Protein AF-K1U694-F1 (afdb_monomer_lite)

Secondary structure (DSSP, 8-state):
-EEETTEEEEEEESSTTS--EEEEESTTSS---GGGT-GGG-THHHHTT--HHHHHHHHHHHHHHHHHHHHHHTHHHHTTT-TT-EE-PPPHHHHHTSPPTT-

Foldseek 3Di:
DKWAVPFDWDWDAPDPVRPDIWIFTPVCVPPPCCCVVCVVPPVPVVPVPDDPVVVVVVNRVVRRVSGVVVCVVCVCVQPVPDPRIHDDDDDPVVVVVDDDDPD

Sequence (103 aa):
MVRTPGHMFVGYYTDSSHKDMNFLETTMIGDVNLDDFFPDEQLDSTMVGKSQNQMSRITFDKSKEYANKKYTQNKEGIHSGKLNYMFLEISKEVRRRIQPIGK

Radius of gyration: 16.02 Å; chains: 1; bounding box: 38×33×38 Å

pLDDT: mean 78.22, std 13.34, range [47.28, 92.5]

Structure (mmCIF, N/CA/C/O backbone):
data_AF-K1U694-F1
#
_entry.id   AF-K1U694-F1
#
loop_
_atom_site.group_PDB
_atom_site.id
_atom_site.type_symbol
_atom_site.label_atom_id
_atom_site.label_alt_id
_atom_site.label_comp_id
_atom_site.label_asym_id
_atom_site.label_entity_id
_atom_site.label_seq_id
_atom_site.pdbx_PDB_ins_code
_atom_site.Cartn_x
_atom_site.Cartn_y
_atom_site.Cartn_z
_atom_site.occupancy
_atom_site.B_iso_or_equiv
_atom_site.auth_seq_id
_atom_site.auth_comp_id
_atom_site.auth_asym_id
_atom_site.auth_atom_id
_atom_site.pdbx_PDB_model_num
ATOM 1 N N . MET A 1 1 ? -8.716 -4.139 1.220 1.00 87.06 1 MET A N 1
ATOM 2 C CA . MET A 1 1 ? -8.897 -3.432 -0.066 1.00 87.06 1 MET A CA 1
ATOM 3 C C . MET A 1 1 ? -9.216 -1.979 0.221 1.00 87.06 1 MET A C 1
ATOM 5 O O . MET A 1 1 ? -10.015 -1.712 1.111 1.00 87.06 1 MET A O 1
ATOM 9 N N . VAL A 1 2 ? -8.591 -1.057 -0.499 1.00 88.25 2 VAL A N 1
ATOM 10 C CA . VAL A 1 2 ? -8.821 0.384 -0.375 1.00 88.25 2 VAL A CA 1
ATOM 11 C C . VAL A 1 2 ? -9.270 0.913 -1.728 1.00 88.25 2 VAL A C 1
ATOM 13 O O . VAL A 1 2 ? -8.655 0.599 -2.741 1.00 88.25 2 VAL A O 1
ATOM 16 N N . ARG A 1 3 ? -10.334 1.711 -1.750 1.00 87.75 3 ARG A N 1
ATOM 17 C CA . ARG A 1 3 ? -10.804 2.417 -2.942 1.00 87.75 3 ARG A CA 1
ATOM 18 C C . ARG A 1 3 ? -10.790 3.910 -2.665 1.00 87.75 3 ARG A C 1
ATOM 20 O O . ARG A 1 3 ? -11.353 4.363 -1.667 1.00 87.75 3 ARG A O 1
ATOM 27 N N . THR A 1 4 ? -10.193 4.653 -3.578 1.00 86.12 4 THR A N 1
ATOM 28 C CA . THR A 1 4 ? -10.303 6.110 -3.667 1.00 86.12 4 THR A CA 1
ATOM 29 C C . THR A 1 4 ? -10.858 6.458 -5.049 1.00 86.12 4 THR A C 1
ATOM 31 O O . THR A 1 4 ? -10.874 5.597 -5.935 1.00 86.12 4 THR A O 1
ATOM 34 N N . PRO A 1 5 ? -11.309 7.696 -5.294 1.00 83.94 5 PRO A N 1
ATOM 35 C CA . PRO A 1 5 ? -11.634 8.122 -6.651 1.00 83.94 5 PRO A CA 1
ATOM 36 C C . PRO A 1 5 ? -10.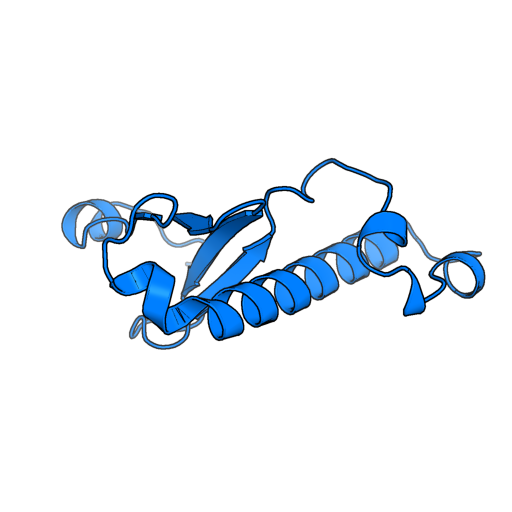470 7.820 -7.613 1.00 83.94 5 PRO A C 1
ATOM 38 O O . PRO A 1 5 ? -9.330 8.191 -7.337 1.00 83.94 5 PRO A O 1
ATOM 41 N N . GLY A 1 6 ? -10.753 7.089 -8.695 1.00 79.94 6 GLY A N 1
ATOM 42 C CA . GLY A 1 6 ? -9.782 6.745 -9.741 1.00 79.94 6 GLY A CA 1
ATOM 43 C C . GLY A 1 6 ? -8.767 5.636 -9.426 1.00 79.94 6 GLY A C 1
ATOM 44 O O . GLY A 1 6 ? -8.014 5.286 -10.326 1.00 79.94 6 GLY A O 1
ATOM 45 N N . HIS A 1 7 ? -8.733 5.067 -8.212 1.00 82.38 7 HIS A N 1
ATOM 46 C CA . HIS A 1 7 ? -7.718 4.066 -7.842 1.00 82.38 7 HIS A CA 1
ATOM 47 C C . HIS A 1 7 ? -8.243 2.968 -6.909 1.00 82.38 7 HIS A C 1
ATOM 49 O O . HIS A 1 7 ? -9.147 3.186 -6.089 1.00 82.38 7 HIS A O 1
ATOM 55 N N . MET A 1 8 ? -7.621 1.791 -6.994 1.00 87.62 8 MET A N 1
ATOM 56 C CA . MET A 1 8 ? -7.881 0.665 -6.104 1.00 87.62 8 MET A CA 1
ATOM 57 C C . MET A 1 8 ? -6.577 0.018 -5.645 1.00 87.62 8 MET A C 1
ATOM 59 O O . MET A 1 8 ? -5.733 -0.372 -6.447 1.00 87.62 8 MET A O 1
ATOM 63 N N . PHE A 1 9 ? -6.453 -0.185 -4.337 1.00 89.50 9 PHE A N 1
ATOM 64 C CA . PHE A 1 9 ? -5.251 -0.724 -3.717 1.00 89.50 9 PHE A CA 1
ATOM 65 C C . PHE A 1 9 ? -5.563 -1.972 -2.888 1.00 89.50 9 PHE A C 1
ATOM 67 O O . PHE A 1 9 ? -6.587 -2.061 -2.194 1.00 89.50 9 PHE A O 1
ATOM 74 N N . VAL A 1 10 ? -4.628 -2.915 -2.868 1.00 90.94 10 VAL A N 1
ATOM 75 C CA . VAL A 1 10 ? -4.617 -4.024 -1.911 1.00 90.94 10 VAL A CA 1
ATOM 76 C C . VAL A 1 10 ? -3.573 -3.728 -0.846 1.00 90.94 10 VAL A C 1
ATOM 78 O O . VAL A 1 10 ? -2.391 -3.598 -1.138 1.00 90.94 10 VAL A O 1
ATOM 81 N N . GLY A 1 11 ? -4.034 -3.593 0.396 1.00 91.19 11 GLY A N 1
ATOM 82 C CA . GLY A 1 11 ? -3.173 -3.411 1.559 1.00 91.19 11 GLY A CA 1
ATOM 83 C C . GLY A 1 11 ? -2.794 -4.747 2.186 1.00 91.19 11 GLY A C 1
ATOM 84 O O . GLY A 1 11 ? -3.632 -5.648 2.266 1.00 91.19 11 GLY A O 1
ATOM 85 N N . TYR A 1 12 ? -1.560 -4.853 2.660 1.00 89.62 12 TYR A N 1
ATOM 86 C CA . TYR A 1 12 ? -1.060 -5.980 3.438 1.00 89.62 12 TYR A CA 1
ATOM 87 C C . TYR A 1 12 ? -0.192 -5.478 4.593 1.00 89.62 12 TYR A C 1
ATOM 89 O O . TYR A 1 12 ? 0.429 -4.418 4.510 1.00 89.62 12 TYR A O 1
ATOM 97 N N . TYR A 1 13 ? -0.164 -6.240 5.683 1.00 88.81 13 TYR A N 1
ATOM 98 C CA . TYR A 1 13 ? 0.659 -5.915 6.843 1.00 88.81 13 TYR A CA 1
ATOM 99 C C . TYR A 1 13 ? 2.071 -6.460 6.655 1.00 88.81 13 TYR A C 1
ATOM 101 O O . TYR A 1 13 ? 2.243 -7.590 6.194 1.00 88.81 13 TYR A O 1
ATOM 109 N N . THR A 1 14 ? 3.077 -5.665 7.006 1.00 88.56 14 THR A N 1
ATOM 110 C CA . THR A 1 14 ? 4.491 -6.072 6.941 1.00 88.56 14 THR A CA 1
ATOM 111 C C . THR A 1 14 ? 5.009 -6.628 8.260 1.00 88.56 14 THR A C 1
ATOM 113 O O . THR A 1 14 ? 6.112 -7.164 8.308 1.00 88.56 14 THR A O 1
ATOM 116 N N . ASP A 1 15 ? 4.213 -6.524 9.321 1.00 85.31 15 ASP A N 1
ATOM 117 C CA . ASP A 1 15 ? 4.549 -6.984 10.658 1.00 85.31 15 ASP A CA 1
ATOM 118 C C . ASP A 1 15 ? 3.402 -7.797 11.285 1.00 85.31 15 ASP A C 1
ATOM 120 O O . ASP A 1 15 ? 2.231 -7.677 10.917 1.00 85.31 15 ASP A O 1
ATOM 124 N N . SER A 1 16 ? 3.736 -8.633 12.270 1.00 81.50 16 SER A N 1
ATOM 125 C CA . SER A 1 16 ? 2.767 -9.488 12.969 1.00 81.50 16 SER A CA 1
ATOM 126 C C . SER A 1 16 ? 1.851 -8.728 13.937 1.00 81.50 16 SER A C 1
ATOM 128 O O . SER A 1 16 ? 0.803 -9.245 14.332 1.00 81.50 16 SER A O 1
ATOM 130 N N . SER A 1 17 ? 2.212 -7.501 14.320 1.00 85.25 17 SER A N 1
ATOM 131 C CA . SER A 1 17 ? 1.398 -6.609 15.152 1.00 85.25 17 SER A CA 1
ATOM 132 C C . SER A 1 17 ? 0.373 -5.797 14.350 1.00 85.25 17 SER A C 1
ATOM 134 O O . SER A 1 17 ? -0.479 -5.152 14.959 1.00 85.25 17 SER A O 1
ATOM 136 N N . HIS A 1 18 ? 0.376 -5.921 13.016 1.00 83.69 18 HIS A N 1
ATOM 137 C CA . HIS A 1 18 ? -0.569 -5.294 12.090 1.00 83.69 18 HIS A CA 1
ATOM 138 C C . HIS A 1 18 ? -0.578 -3.759 12.186 1.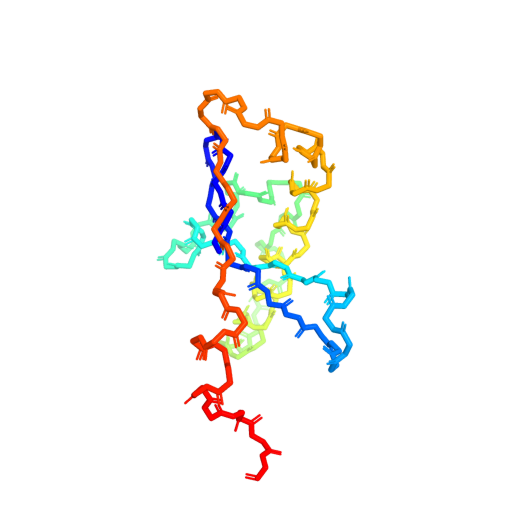00 83.69 18 HIS A C 1
ATOM 140 O O . HIS A 1 18 ? -1.640 -3.134 12.128 1.00 83.69 18 HIS A O 1
ATOM 146 N N . LYS A 1 19 ? 0.594 -3.147 12.376 1.00 85.25 19 LYS A N 1
ATOM 147 C CA . LYS A 1 19 ? 0.733 -1.688 12.510 1.00 85.25 19 LYS A CA 1
ATOM 148 C C . LYS A 1 19 ? 1.221 -1.050 11.221 1.00 85.25 19 LYS A C 1
ATOM 150 O O . LYS A 1 19 ? 0.688 -0.025 10.798 1.00 85.25 19 LYS A O 1
ATOM 155 N N . ASP A 1 20 ? 2.182 -1.697 10.587 1.00 88.75 20 ASP A N 1
ATOM 156 C CA . ASP A 1 20 ? 2.808 -1.260 9.362 1.00 88.75 20 ASP A CA 1
ATOM 157 C C . ASP A 1 20 ? 2.059 -1.882 8.187 1.00 88.75 20 ASP A C 1
ATOM 159 O O . ASP A 1 20 ? 2.023 -3.100 7.983 1.00 88.75 20 ASP A O 1
ATOM 163 N N . MET A 1 21 ? 1.396 -1.011 7.433 1.00 90.50 21 MET A N 1
ATOM 164 C CA . MET A 1 21 ? 0.677 -1.368 6.220 1.00 90.50 21 MET A CA 1
ATOM 165 C C . MET A 1 21 ? 1.484 -0.933 5.010 1.00 90.50 21 MET A C 1
ATOM 167 O O . MET A 1 21 ? 2.043 0.161 4.977 1.00 90.50 21 MET A O 1
ATOM 171 N N . ASN A 1 22 ? 1.478 -1.777 3.992 1.00 92.50 22 ASN A N 1
ATOM 172 C CA . ASN A 1 22 ? 1.970 -1.453 2.670 1.00 92.50 22 ASN A CA 1
ATOM 173 C C . ASN A 1 22 ? 0.855 -1.740 1.663 1.00 92.50 22 ASN A C 1
ATOM 175 O O . ASN A 1 22 ? -0.032 -2.555 1.923 1.00 92.50 22 ASN A O 1
ATOM 179 N N . PHE A 1 23 ? 0.874 -1.056 0.529 1.00 92.00 23 PHE A N 1
ATOM 180 C CA . PHE A 1 23 ? -0.179 -1.140 -0.470 1.00 92.00 23 PHE A CA 1
ATOM 181 C C . PHE A 1 23 ? 0.414 -1.509 -1.822 1.00 92.00 23 PHE A C 1
ATOM 183 O O . PHE A 1 23 ? 1.509 -1.076 -2.160 1.00 92.00 23 PHE A O 1
ATOM 190 N N . LEU A 1 24 ? -0.324 -2.305 -2.586 1.00 89.94 24 LEU A N 1
ATOM 191 C CA . LEU A 1 24 ? -0.074 -2.583 -3.993 1.00 89.94 24 LEU A CA 1
ATOM 192 C C . LEU A 1 24 ? -1.197 -1.953 -4.804 1.00 89.94 24 LEU A C 1
ATOM 194 O O . LEU A 1 24 ? -2.375 -2.187 -4.517 1.00 89.94 24 LEU A O 1
ATOM 198 N N . GLU A 1 25 ? -0.833 -1.146 -5.795 1.00 84.69 25 GLU A N 1
ATOM 199 C CA . GLU A 1 25 ? -1.793 -0.612 -6.755 1.00 84.69 25 GLU A CA 1
ATOM 200 C C . GLU A 1 25 ? -2.329 -1.766 -7.594 1.00 84.69 25 GLU A C 1
ATOM 202 O O . GLU A 1 25 ? -1.549 -2.497 -8.192 1.00 84.69 25 GLU A O 1
ATOM 207 N N . THR A 1 26 ? -3.650 -1.932 -7.641 1.00 75.94 26 THR A N 1
ATOM 208 C CA . THR A 1 26 ? -4.285 -3.016 -8.407 1.00 75.94 26 THR A CA 1
ATOM 209 C C . THR A 1 26 ? -4.799 -2.571 -9.762 1.00 75.94 26 THR A C 1
ATOM 211 O O . THR A 1 26 ? -4.927 -3.411 -10.645 1.00 75.94 26 THR A O 1
ATOM 214 N N . THR A 1 27 ? -5.006 -1.267 -9.968 1.00 65.81 27 THR A N 1
ATOM 215 C CA . THR A 1 27 ? -5.369 -0.718 -11.286 1.00 65.81 27 THR A CA 1
ATOM 216 C C . THR A 1 27 ? -4.230 -0.899 -12.297 1.00 65.81 27 THR A C 1
ATOM 218 O O . THR A 1 27 ? -4.481 -0.979 -13.489 1.00 65.81 27 THR A O 1
ATOM 221 N N . MET A 1 28 ? -2.987 -1.023 -11.817 1.00 60.94 28 MET A N 1
ATOM 222 C CA . MET A 1 28 ? -1.790 -1.227 -12.644 1.00 60.94 28 MET A CA 1
ATOM 223 C C . MET A 1 28 ? -1.392 -2.705 -12.809 1.00 60.94 28 MET A C 1
ATOM 225 O O . MET A 1 28 ? -0.455 -3.010 -13.542 1.00 60.94 28 MET A O 1
ATOM 229 N N . ILE A 1 29 ? -2.054 -3.652 -12.127 1.00 54.19 29 ILE A N 1
ATOM 230 C CA . ILE A 1 29 ? -1.713 -5.078 -12.253 1.00 54.19 29 ILE A CA 1
ATOM 231 C C . ILE A 1 29 ? -2.360 -5.613 -13.531 1.00 54.19 29 ILE A C 1
ATOM 233 O O . ILE A 1 29 ? -3.518 -6.019 -13.529 1.00 54.19 29 ILE A O 1
ATOM 237 N N . GLY A 1 30 ? -1.590 -5.609 -14.620 1.00 50.41 30 GLY A N 1
ATOM 238 C CA . GLY A 1 30 ? -1.994 -6.140 -15.925 1.00 50.41 30 GLY A CA 1
ATOM 239 C C . GLY A 1 30 ? -1.986 -5.114 -17.058 1.00 50.41 30 GLY A C 1
ATOM 240 O O . GLY A 1 30 ? -2.044 -5.530 -18.212 1.00 50.41 30 GLY A O 1
ATOM 241 N N . ASP A 1 31 ? -1.862 -3.819 -16.748 1.00 53.31 31 ASP A N 1
ATOM 242 C CA . ASP A 1 31 ? -1.646 -2.775 -17.751 1.00 53.31 31 ASP A CA 1
ATOM 243 C C . ASP A 1 31 ? -0.144 -2.496 -17.894 1.00 53.31 31 ASP A C 1
ATOM 245 O O . ASP A 1 31 ? 0.567 -2.280 -16.910 1.00 53.31 31 ASP A O 1
ATOM 249 N N . VAL A 1 32 ? 0.357 -2.611 -19.121 1.00 51.16 32 VAL A N 1
ATOM 250 C CA . VAL A 1 32 ? 1.796 -2.655 -19.433 1.00 51.16 32 VAL A CA 1
ATOM 251 C C . VAL A 1 32 ? 2.363 -1.260 -19.700 1.00 51.16 32 VAL A C 1
ATOM 253 O O . VAL A 1 32 ? 3.580 -1.106 -19.792 1.00 51.16 32 VAL A O 1
ATOM 256 N N . ASN A 1 33 ? 1.496 -0.247 -19.807 1.00 60.44 33 ASN A N 1
ATOM 257 C CA . ASN A 1 33 ? 1.886 1.120 -20.129 1.00 60.44 33 ASN A CA 1
ATOM 258 C C . ASN A 1 33 ? 2.216 1.908 -18.855 1.00 60.44 33 ASN A C 1
ATOM 260 O O . ASN A 1 33 ? 1.427 2.686 -18.325 1.00 60.44 33 ASN A O 1
ATOM 264 N N . LEU A 1 34 ? 3.412 1.658 -18.326 1.00 59.62 34 LEU A N 1
ATOM 265 C CA . LEU A 1 34 ? 3.926 2.315 -17.122 1.00 59.62 34 LEU A CA 1
ATOM 266 C C . LEU A 1 34 ? 4.193 3.815 -17.338 1.00 59.62 34 LEU A C 1
ATOM 268 O O . LEU A 1 34 ? 4.209 4.571 -16.368 1.00 59.62 34 LEU A O 1
ATOM 272 N N . ASP A 1 35 ? 4.336 4.252 -18.589 1.00 59.78 35 ASP A N 1
ATOM 273 C CA . ASP A 1 35 ? 4.613 5.646 -18.952 1.00 59.78 35 ASP A CA 1
ATOM 274 C C . ASP A 1 35 ? 3.444 6.590 -18.634 1.00 59.78 35 ASP A C 1
ATOM 276 O O . ASP A 1 35 ? 3.667 7.742 -18.270 1.00 59.78 35 ASP A O 1
ATOM 280 N N . ASP A 1 36 ? 2.203 6.091 -18.657 1.00 62.53 36 ASP A N 1
ATOM 281 C CA . ASP A 1 36 ? 1.015 6.873 -18.282 1.00 62.53 36 ASP A CA 1
ATOM 282 C C . ASP A 1 36 ? 0.981 7.191 -16.773 1.00 62.53 36 ASP A C 1
ATOM 284 O O . ASP A 1 36 ? 0.323 8.137 -16.328 1.00 62.53 36 ASP A O 1
ATOM 288 N N . PHE A 1 37 ? 1.710 6.414 -15.965 1.00 60.03 37 PHE A N 1
ATOM 289 C CA . PHE A 1 37 ? 1.737 6.527 -14.505 1.00 60.03 37 PHE A CA 1
ATOM 290 C C . PHE A 1 37 ? 3.043 7.123 -13.969 1.00 60.03 37 PHE A C 1
ATOM 292 O O . PHE A 1 37 ? 3.031 7.743 -12.899 1.00 60.03 37 PHE A O 1
ATOM 299 N N . PHE A 1 38 ? 4.142 6.973 -14.713 1.00 63.84 38 PHE A N 1
ATOM 300 C CA . PHE A 1 38 ? 5.473 7.496 -14.392 1.00 63.84 38 PHE A CA 1
ATOM 301 C C . PHE A 1 38 ? 6.068 8.317 -15.558 1.00 63.84 38 PHE A C 1
ATOM 303 O O . PHE A 1 38 ? 7.200 8.057 -15.969 1.00 63.84 38 PHE A O 1
ATOM 310 N N . PRO A 1 39 ? 5.351 9.329 -16.089 1.00 61.06 39 PRO A N 1
ATOM 311 C CA . PRO A 1 39 ? 5.771 10.062 -17.292 1.00 61.06 39 PRO A CA 1
ATOM 312 C C . PRO A 1 39 ? 7.096 10.816 -17.105 1.00 61.06 39 PRO A C 1
ATOM 314 O O . PRO A 1 39 ? 7.860 10.997 -18.052 1.00 61.06 39 PRO A O 1
ATOM 317 N N . ASP A 1 40 ? 7.394 11.216 -15.868 1.00 57.56 40 ASP A N 1
ATOM 318 C CA . ASP A 1 40 ? 8.618 11.936 -15.514 1.00 57.56 40 ASP A CA 1
ATOM 319 C C . ASP A 1 40 ? 9.857 11.023 -15.445 1.00 57.56 40 ASP A C 1
ATOM 321 O O . ASP A 1 40 ? 10.983 11.517 -15.410 1.00 57.56 40 ASP A O 1
ATOM 325 N N . GLU A 1 41 ? 9.681 9.696 -15.404 1.00 54.91 41 GLU A N 1
ATOM 326 C CA . GLU A 1 41 ? 10.775 8.748 -15.152 1.00 54.91 41 GLU A CA 1
ATOM 327 C C . GLU A 1 41 ? 11.367 8.114 -16.419 1.00 54.91 41 GLU A C 1
ATOM 329 O O . GLU A 1 41 ? 12.284 7.309 -16.272 1.00 54.91 41 GLU A O 1
ATOM 334 N N . GLN A 1 42 ? 10.893 8.488 -17.626 1.00 54.34 42 GLN A N 1
ATOM 335 C CA . GLN A 1 42 ? 11.338 7.982 -18.944 1.00 54.34 42 GLN A CA 1
ATOM 336 C C . GLN A 1 42 ? 11.970 6.585 -18.851 1.00 54.34 42 GLN A C 1
ATOM 338 O O . GLN A 1 42 ? 13.184 6.399 -19.012 1.00 54.34 42 GLN A O 1
ATOM 343 N N . LEU A 1 43 ? 11.135 5.594 -18.531 1.00 53.97 43 LEU A N 1
ATOM 344 C CA . LEU A 1 43 ? 11.564 4.208 -18.357 1.00 53.97 43 LEU A CA 1
ATOM 345 C C . LEU A 1 43 ? 12.296 3.684 -19.615 1.00 53.97 43 LEU A C 1
ATOM 347 O O . LEU A 1 43 ? 13.231 2.887 -19.498 1.00 53.97 43 LEU A O 1
ATOM 351 N N . ASP A 1 44 ? 11.987 4.238 -20.788 1.00 50.28 44 ASP A N 1
ATOM 352 C CA . ASP A 1 44 ? 12.561 3.911 -22.098 1.00 50.28 44 ASP A CA 1
ATOM 353 C C . ASP A 1 44 ? 14.095 3.854 -22.166 1.00 50.28 44 ASP A C 1
ATOM 355 O O . ASP A 1 44 ? 14.655 2.950 -22.789 1.00 50.28 44 ASP A O 1
ATOM 359 N N . SER A 1 45 ? 14.820 4.756 -21.499 1.00 47.28 45 SER A N 1
ATOM 360 C CA . SER A 1 45 ? 16.286 4.808 -21.660 1.00 47.28 45 SER A CA 1
ATOM 361 C C . SER A 1 45 ? 17.040 3.770 -20.815 1.00 47.28 45 SER A C 1
ATOM 363 O O . SER A 1 45 ? 18.207 3.486 -21.078 1.00 47.28 45 SER A O 1
ATOM 365 N N . THR A 1 46 ? 16.394 3.174 -19.803 1.00 51.28 46 THR A N 1
ATOM 366 C CA . THR A 1 46 ? 17.015 2.184 -18.893 1.00 51.28 46 THR A CA 1
ATOM 367 C C . THR A 1 46 ? 16.436 0.773 -19.018 1.00 51.28 46 THR A C 1
ATOM 369 O O . THR A 1 46 ? 16.889 -0.143 -18.322 1.00 51.28 46 THR A O 1
ATOM 372 N N . MET A 1 47 ? 15.445 0.582 -19.893 1.00 54.44 47 MET A N 1
ATOM 373 C CA . MET A 1 47 ? 14.787 -0.702 -20.153 1.00 54.44 47 MET A CA 1
ATOM 374 C C . MET A 1 47 ? 15.486 -1.545 -21.224 1.00 54.44 47 MET A C 1
ATOM 376 O O . MET A 1 47 ? 15.343 -2.770 -21.233 1.00 54.44 47 MET A O 1
ATOM 380 N N . VAL A 1 48 ? 16.293 -0.921 -22.085 1.00 53.03 48 VAL A N 1
ATOM 381 C CA . VAL A 1 48 ? 17.081 -1.617 -23.107 1.00 53.03 48 VAL A CA 1
ATOM 382 C C . VAL A 1 48 ? 18.162 -2.465 -22.423 1.00 53.03 48 VAL A C 1
ATOM 384 O O . VAL A 1 48 ? 19.157 -1.951 -21.921 1.00 53.03 48 VAL A O 1
ATOM 387 N N . GLY A 1 49 ? 17.949 -3.784 -22.375 1.00 59.97 49 GLY A N 1
ATOM 388 C CA . GLY A 1 49 ? 18.906 -4.759 -21.835 1.00 59.97 49 GLY A CA 1
ATOM 389 C C . GLY A 1 49 ? 18.586 -5.326 -20.446 1.00 59.97 49 GLY A C 1
ATOM 390 O O . GLY A 1 49 ? 19.373 -6.126 -19.937 1.00 59.97 49 GLY A O 1
ATOM 391 N N . LYS A 1 50 ? 17.449 -4.976 -19.825 1.00 66.69 50 LYS A N 1
ATOM 392 C CA . LYS A 1 50 ? 17.003 -5.618 -18.573 1.00 66.69 50 LYS A CA 1
ATOM 393 C C . LYS A 1 50 ? 16.241 -6.911 -18.848 1.00 66.69 50 LYS A C 1
ATOM 395 O O . LYS A 1 50 ? 15.405 -6.988 -19.742 1.00 66.69 50 LYS A O 1
ATOM 400 N N . SER A 1 51 ? 16.505 -7.933 -18.038 1.00 72.62 51 SER A N 1
ATOM 401 C CA . SER A 1 51 ? 15.726 -9.175 -18.064 1.00 72.62 51 SER A CA 1
ATOM 402 C C . SER A 1 51 ? 14.278 -8.932 -17.626 1.00 72.62 51 SER A C 1
ATOM 404 O O . SER A 1 51 ? 13.998 -8.038 -16.823 1.00 72.62 51 SER A O 1
ATOM 406 N N . GLN A 1 52 ? 13.360 -9.786 -18.082 1.00 72.06 52 GLN A N 1
ATOM 407 C CA . GLN A 1 52 ? 11.948 -9.734 -17.690 1.00 72.06 52 GLN A CA 1
ATOM 408 C C . GLN A 1 52 ? 11.765 -9.705 -16.162 1.00 72.06 52 GLN A C 1
ATOM 410 O O . GLN A 1 52 ? 10.976 -8.916 -15.657 1.00 72.06 52 GLN A O 1
ATOM 415 N N . ASN A 1 53 ? 12.554 -10.481 -15.413 1.00 76.06 53 ASN A N 1
ATOM 416 C CA . ASN A 1 53 ? 12.494 -10.512 -13.948 1.00 76.06 53 ASN A CA 1
ATOM 417 C C . ASN A 1 53 ? 12.861 -9.167 -13.304 1.00 76.06 53 ASN A C 1
ATOM 419 O O . ASN A 1 53 ? 12.244 -8.759 -12.319 1.00 76.06 53 ASN A O 1
ATOM 423 N N . GLN A 1 54 ? 13.862 -8.471 -13.849 1.00 75.00 54 GLN A N 1
ATOM 424 C CA . GLN A 1 54 ? 14.248 -7.142 -13.370 1.00 75.00 54 GLN A CA 1
ATOM 425 C C . GLN A 1 54 ? 13.146 -6.126 -13.659 1.00 75.00 54 GLN A C 1
ATOM 427 O O . GLN A 1 54 ? 12.839 -5.310 -12.793 1.00 75.00 54 GLN A O 1
ATOM 432 N N . MET A 1 55 ? 12.511 -6.222 -14.827 1.00 74.44 55 MET A N 1
ATOM 433 C CA . MET A 1 55 ? 11.356 -5.392 -15.161 1.00 74.44 55 MET A CA 1
ATOM 434 C C . MET A 1 55 ? 10.182 -5.650 -14.223 1.00 74.44 55 MET A C 1
ATOM 436 O O . MET A 1 55 ? 9.686 -4.711 -13.608 1.00 74.44 55 MET A O 1
ATOM 440 N N . SER A 1 56 ? 9.807 -6.914 -14.010 1.00 75.31 56 SER A N 1
ATOM 441 C CA . SER A 1 56 ? 8.737 -7.275 -13.075 1.00 75.31 56 SER A CA 1
ATOM 442 C C . SER A 1 56 ? 9.008 -6.763 -11.662 1.00 75.31 56 SER A C 1
ATOM 444 O O . SER A 1 56 ? 8.085 -6.315 -10.983 1.00 75.31 56 SER A O 1
ATOM 446 N N . ARG A 1 57 ? 10.271 -6.781 -11.216 1.00 82.31 57 ARG A N 1
ATOM 447 C CA . ARG A 1 57 ? 10.639 -6.248 -9.903 1.00 82.31 57 ARG A CA 1
ATOM 448 C C . ARG A 1 57 ? 10.505 -4.729 -9.828 1.00 82.31 57 ARG A C 1
ATOM 450 O O . ARG A 1 57 ? 9.949 -4.235 -8.852 1.00 82.31 57 ARG A O 1
ATOM 457 N N . ILE A 1 58 ? 10.974 -4.007 -10.844 1.00 79.62 58 ILE A N 1
ATOM 458 C CA . ILE A 1 58 ? 10.853 -2.543 -10.913 1.00 79.62 58 ILE A CA 1
ATOM 459 C C . ILE A 1 58 ? 9.379 -2.138 -10.887 1.00 79.62 58 ILE A C 1
ATOM 461 O O . ILE A 1 58 ? 8.989 -1.314 -10.063 1.00 79.62 58 ILE A O 1
ATOM 465 N N . THR A 1 59 ? 8.546 -2.770 -11.717 1.00 76.75 59 THR A N 1
ATOM 466 C CA . THR A 1 59 ? 7.098 -2.526 -11.744 1.00 76.75 59 THR A CA 1
ATOM 467 C C . THR A 1 59 ? 6.457 -2.802 -10.389 1.00 76.75 59 THR A C 1
ATOM 469 O O . THR A 1 59 ? 5.660 -2.001 -9.907 1.00 76.75 59 THR A O 1
ATOM 472 N N . PHE A 1 60 ? 6.833 -3.904 -9.735 1.00 82.69 60 PHE A N 1
ATOM 473 C CA . PHE A 1 60 ? 6.338 -4.228 -8.402 1.00 82.69 60 PHE A CA 1
ATOM 474 C C . PHE A 1 60 ? 6.700 -3.144 -7.378 1.00 82.69 60 PHE A C 1
ATOM 476 O O . PHE A 1 60 ? 5.817 -2.636 -6.687 1.00 82.69 60 PHE A O 1
ATOM 483 N N . ASP A 1 61 ? 7.967 -2.739 -7.301 1.00 85.06 61 ASP A N 1
ATOM 484 C CA . ASP A 1 61 ? 8.418 -1.736 -6.333 1.00 85.06 61 ASP A CA 1
ATOM 485 C C . ASP A 1 61 ? 7.772 -0.360 -6.599 1.00 85.06 61 ASP A C 1
ATOM 487 O O . ASP A 1 61 ? 7.312 0.299 -5.661 1.00 85.06 61 ASP A O 1
ATOM 491 N N . LYS A 1 62 ? 7.606 0.022 -7.870 1.00 80.75 62 LYS A N 1
ATOM 492 C CA . LYS A 1 62 ? 6.902 1.247 -8.277 1.00 80.75 62 LYS A CA 1
ATOM 493 C C . LYS A 1 62 ? 5.410 1.215 -7.961 1.00 80.75 62 LYS A C 1
ATOM 495 O O . LYS A 1 62 ? 4.865 2.197 -7.456 1.00 80.75 62 LYS A O 1
ATOM 500 N N . SER A 1 63 ? 4.753 0.073 -8.171 1.00 83.19 63 SER A N 1
ATOM 501 C CA . SER A 1 63 ? 3.343 -0.105 -7.807 1.00 83.19 63 SER A CA 1
ATOM 502 C C . SER A 1 63 ? 3.108 0.097 -6.310 1.00 83.19 63 SER A C 1
ATOM 504 O O . SER A 1 63 ? 2.090 0.668 -5.914 1.00 83.19 63 SER A O 1
ATOM 506 N N . LYS A 1 64 ? 4.080 -0.301 -5.477 1.00 89.50 64 LYS A N 1
ATOM 507 C CA . LYS A 1 64 ? 4.039 -0.053 -4.038 1.00 89.50 64 LYS A CA 1
ATOM 508 C C . LYS A 1 64 ? 4.209 1.420 -3.727 1.00 89.50 64 LYS A C 1
ATOM 510 O O . LYS A 1 64 ? 3.405 1.983 -2.989 1.00 89.50 64 LYS A O 1
ATOM 515 N N . GLU A 1 65 ? 5.247 2.050 -4.266 1.00 87.62 65 GLU A N 1
ATOM 516 C CA . GLU A 1 65 ? 5.524 3.470 -4.037 1.00 87.62 65 GLU A CA 1
ATOM 517 C C . GLU A 1 65 ? 4.298 4.336 -4.365 1.00 87.62 65 GLU A C 1
ATOM 519 O O . GLU A 1 65 ? 3.826 5.109 -3.524 1.00 87.62 65 GLU A O 1
ATOM 524 N N . TYR A 1 66 ? 3.721 4.124 -5.549 1.00 85.88 66 TYR A N 1
ATOM 525 C CA . TYR A 1 66 ? 2.538 4.835 -6.018 1.00 85.88 66 TYR A CA 1
ATOM 526 C C . TYR A 1 66 ? 1.341 4.656 -5.077 1.00 85.88 66 TYR A C 1
ATOM 528 O O . TYR A 1 66 ? 0.739 5.638 -4.628 1.00 85.88 66 TYR A O 1
ATOM 536 N N . ALA A 1 67 ? 1.029 3.408 -4.724 1.00 89.00 67 ALA A N 1
ATOM 537 C CA . ALA A 1 67 ? -0.097 3.084 -3.858 1.00 89.00 67 ALA A CA 1
ATOM 538 C C . ALA A 1 67 ? 0.035 3.713 -2.465 1.00 89.00 67 ALA A C 1
ATOM 540 O O . ALA A 1 67 ? -0.918 4.304 -1.954 1.00 89.00 67 ALA A O 1
ATOM 541 N N . ASN A 1 68 ? 1.225 3.653 -1.860 1.00 91.25 68 ASN A N 1
ATOM 542 C CA . ASN A 1 68 ? 1.471 4.265 -0.553 1.00 91.25 68 ASN A CA 1
ATOM 543 C C . ASN A 1 68 ? 1.348 5.791 -0.603 1.00 91.25 68 ASN A C 1
ATOM 545 O O . ASN A 1 68 ? 0.763 6.390 0.306 1.00 91.25 68 ASN A O 1
ATOM 549 N N . LYS A 1 69 ? 1.850 6.431 -1.668 1.00 90.56 69 LYS A N 1
ATOM 550 C CA . LYS A 1 69 ? 1.719 7.880 -1.871 1.00 90.56 69 LYS A CA 1
ATOM 551 C C . LYS A 1 69 ? 0.248 8.284 -1.966 1.00 90.56 69 LYS A C 1
ATOM 553 O O . LYS A 1 69 ? -0.186 9.174 -1.234 1.00 90.56 69 LYS A O 1
ATOM 558 N N . LYS A 1 70 ? -0.538 7.597 -2.799 1.00 89.12 70 LYS A N 1
ATOM 559 C CA . LYS A 1 70 ? -1.975 7.867 -2.967 1.00 89.12 70 LYS A CA 1
ATOM 560 C C . LYS A 1 70 ? -2.776 7.607 -1.696 1.00 89.12 70 LYS A C 1
ATOM 562 O O . LYS A 1 70 ? -3.615 8.437 -1.339 1.00 89.12 70 LYS A O 1
ATOM 567 N N . TYR A 1 71 ? -2.496 6.509 -0.993 1.0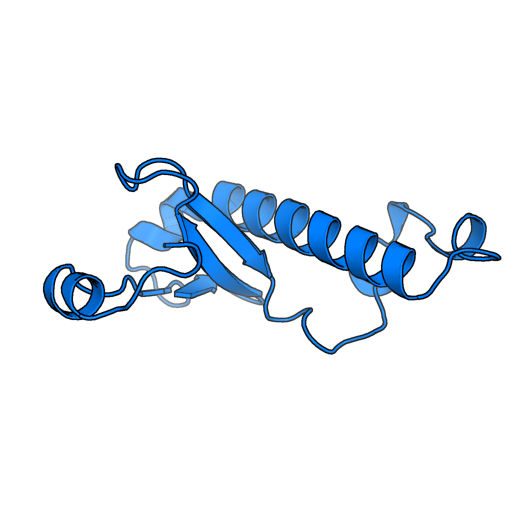0 90.69 71 TYR A N 1
ATOM 568 C CA . TYR A 1 71 ? -3.108 6.211 0.301 1.00 90.69 71 TYR A CA 1
ATOM 569 C C . TYR A 1 71 ? -2.822 7.322 1.314 1.00 90.69 71 TYR A C 1
ATOM 571 O O . TYR A 1 71 ? -3.745 7.827 1.945 1.00 90.69 71 TYR A O 1
ATOM 579 N N . THR A 1 72 ? -1.562 7.750 1.432 1.00 91.69 72 THR A N 1
ATOM 580 C CA . THR A 1 72 ? -1.148 8.796 2.380 1.00 91.69 72 THR A CA 1
ATOM 581 C C . THR A 1 72 ? -1.839 10.126 2.089 1.00 91.69 72 THR A C 1
ATOM 583 O O . THR A 1 72 ? -2.386 10.735 3.004 1.00 91.69 72 THR A O 1
ATOM 586 N N . GLN A 1 73 ? -1.899 10.536 0.818 1.00 91.56 73 GLN A N 1
ATOM 587 C CA . GLN A 1 73 ? -2.5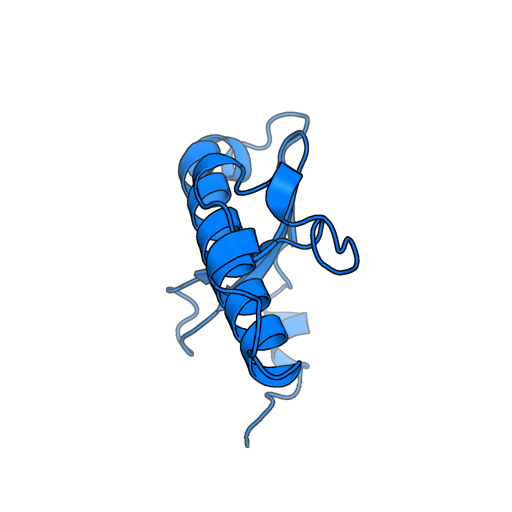93 11.758 0.387 1.00 91.56 73 GLN A CA 1
ATOM 588 C C . GLN A 1 73 ? -4.094 11.745 0.704 1.00 91.56 73 GLN A C 1
ATOM 590 O O . GLN A 1 73 ? -4.687 12.793 0.935 1.00 91.56 73 GLN A O 1
ATOM 59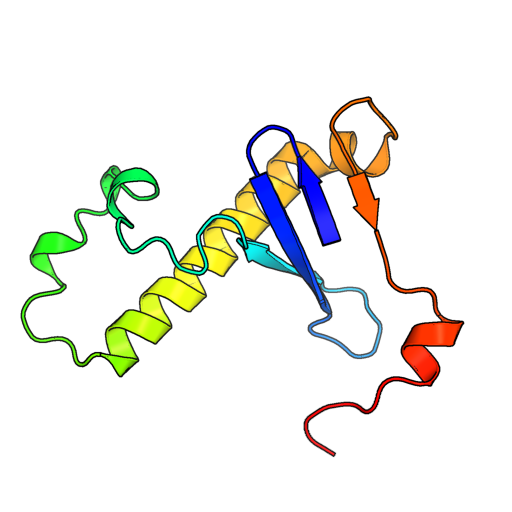5 N N . ASN A 1 74 ? -4.715 10.564 0.714 1.00 89.50 74 ASN A N 1
ATOM 596 C CA . ASN A 1 74 ? -6.156 10.396 0.895 1.00 89.50 74 ASN A CA 1
ATOM 597 C C . ASN A 1 74 ? -6.538 9.820 2.264 1.00 89.50 74 ASN A C 1
ATOM 599 O O . ASN A 1 74 ? -7.703 9.480 2.475 1.00 89.50 74 ASN A O 1
ATOM 603 N N . LYS A 1 75 ? -5.584 9.691 3.192 1.00 89.12 75 LYS A N 1
ATOM 604 C CA . LYS A 1 75 ? -5.750 8.924 4.434 1.00 89.12 75 LYS A CA 1
ATOM 605 C C . LYS A 1 75 ? -6.958 9.382 5.248 1.00 89.12 75 LYS A C 1
ATOM 607 O O . LYS A 1 75 ? -7.734 8.551 5.708 1.00 89.12 75 LYS A O 1
ATOM 612 N N . GLU A 1 76 ? -7.150 10.691 5.373 1.00 87.81 76 GLU A N 1
ATOM 613 C CA . GLU A 1 76 ? -8.298 11.261 6.084 1.00 87.81 76 GLU A CA 1
ATOM 614 C C . GLU A 1 76 ? -9.627 10.916 5.400 1.00 87.81 76 GLU A C 1
ATOM 616 O O . GLU A 1 76 ? -10.587 10.533 6.062 1.00 87.81 76 GLU A O 1
ATOM 621 N N . GLY A 1 77 ? -9.678 10.981 4.065 1.00 88.44 77 GLY A N 1
ATOM 622 C CA . GLY A 1 77 ? -10.866 10.638 3.281 1.00 88.44 77 GLY A CA 1
ATOM 623 C C . GLY A 1 77 ? -11.238 9.159 3.385 1.00 88.44 77 GLY A C 1
ATOM 624 O O . GLY A 1 77 ? -12.406 8.830 3.587 1.00 88.44 77 GLY A O 1
ATOM 625 N N . ILE A 1 78 ? -10.244 8.272 3.335 1.00 89.12 78 ILE A N 1
ATOM 626 C CA . ILE A 1 78 ? -10.426 6.813 3.362 1.00 89.12 78 ILE A CA 1
ATOM 627 C C . ILE A 1 78 ? -11.144 6.345 4.633 1.00 89.12 78 ILE A C 1
ATOM 629 O O . ILE A 1 78 ? -12.022 5.488 4.557 1.00 89.12 78 ILE A O 1
ATOM 633 N N . HIS A 1 79 ? -10.810 6.937 5.782 1.00 87.50 79 HIS A N 1
ATOM 634 C CA . HIS A 1 79 ? -11.384 6.569 7.083 1.00 87.50 79 HIS A CA 1
ATOM 635 C C . HIS A 1 79 ? -12.594 7.423 7.485 1.00 87.50 79 HIS A C 1
ATOM 637 O O . HIS A 1 79 ? -13.190 7.193 8.532 1.00 87.50 79 HIS A O 1
ATOM 643 N N . SER A 1 80 ? -12.984 8.396 6.656 1.00 85.94 80 SER A N 1
ATOM 644 C CA . SER A 1 80 ? -14.077 9.331 6.963 1.00 85.94 80 SER A CA 1
ATOM 645 C C . SER A 1 80 ? -15.482 8.815 6.636 1.00 85.94 80 SER A C 1
ATOM 647 O O . SER A 1 80 ? -16.462 9.458 7.000 1.00 85.94 80 SER A O 1
ATOM 649 N N . GLY A 1 81 ? -15.604 7.705 5.899 1.00 80.25 81 GLY A N 1
ATOM 650 C CA . GLY A 1 81 ? -16.895 7.211 5.401 1.00 80.25 81 GLY A CA 1
ATOM 651 C C . GLY A 1 81 ? -17.524 8.072 4.294 1.00 80.25 81 GLY A C 1
ATOM 652 O O . GLY A 1 81 ? -18.689 7.873 3.954 1.00 80.25 81 GLY A O 1
ATOM 653 N N . LYS A 1 82 ? -16.780 9.032 3.722 1.00 85.56 82 LYS A N 1
ATOM 654 C CA . LYS A 1 82 ? -17.233 9.854 2.588 1.00 85.56 82 LYS A CA 1
ATOM 655 C C . LYS A 1 82 ? -17.592 8.997 1.371 1.00 85.56 82 LYS A C 1
ATOM 657 O O . LYS A 1 82 ? -16.949 7.988 1.081 1.00 85.56 82 LYS A O 1
ATOM 662 N N . LEU A 1 83 ? -18.572 9.474 0.599 1.00 77.81 83 LEU A N 1
ATOM 663 C CA . LEU A 1 83 ? -18.932 8.902 -0.697 1.00 77.81 83 LEU A CA 1
ATOM 664 C C . LEU A 1 83 ? -17.683 8.808 -1.598 1.00 77.81 83 LEU A C 1
ATOM 666 O O . LEU A 1 83 ? -16.868 9.729 -1.627 1.00 77.81 83 LEU A O 1
ATOM 670 N N . ASN A 1 84 ? -17.545 7.701 -2.334 1.00 83.19 84 ASN A N 1
ATOM 671 C CA . ASN A 1 84 ? -16.411 7.368 -3.217 1.00 83.19 84 ASN A CA 1
ATOM 672 C C . ASN A 1 84 ? -15.095 6.951 -2.535 1.00 83.19 84 ASN A C 1
ATOM 674 O O . ASN A 1 84 ? -14.130 6.641 -3.237 1.00 83.19 84 ASN A O 1
ATOM 678 N N . TYR A 1 85 ? -15.067 6.857 -1.205 1.00 87.50 85 TYR A N 1
ATOM 679 C CA . TYR A 1 85 ? -13.987 6.217 -0.456 1.00 87.50 85 TYR A CA 1
ATOM 680 C C . TYR A 1 85 ? -14.466 4.893 0.139 1.00 87.50 85 TYR A C 1
ATOM 682 O O . TYR A 1 85 ? -15.616 4.763 0.552 1.00 87.50 85 TYR A O 1
ATOM 690 N N . MET A 1 86 ? -13.593 3.887 0.176 1.00 87.94 86 MET A N 1
ATOM 691 C CA . MET A 1 86 ? -13.904 2.610 0.816 1.00 87.94 86 MET A CA 1
ATOM 692 C C . MET A 1 86 ? -12.650 1.990 1.422 1.00 87.94 86 MET A C 1
ATOM 694 O O . MET A 1 86 ? -11.616 1.890 0.761 1.00 87.94 86 MET A O 1
ATOM 698 N N . PHE A 1 87 ? -12.773 1.511 2.655 1.00 89.81 87 PHE A N 1
ATOM 699 C CA . PHE A 1 87 ? -11.749 0.735 3.339 1.00 89.81 87 PHE A CA 1
ATOM 700 C C . PHE A 1 87 ? -12.360 -0.583 3.813 1.00 89.81 87 PHE A C 1
ATOM 702 O O . PHE A 1 87 ? -13.219 -0.599 4.690 1.00 89.81 87 PHE A O 1
ATOM 709 N N . LEU A 1 88 ? -11.942 -1.689 3.199 1.00 88.44 88 LEU A N 1
ATOM 710 C CA . LEU A 1 88 ? -12.355 -3.038 3.574 1.00 88.44 88 LEU A CA 1
ATOM 711 C C . LEU A 1 88 ? -11.168 -3.765 4.198 1.00 88.44 88 LEU A C 1
ATOM 713 O O . LEU A 1 88 ? -10.212 -4.117 3.498 1.00 88.44 88 LEU A O 1
ATOM 717 N N . GLU A 1 89 ? -11.245 -4.014 5.499 1.00 88.56 89 GLU A N 1
ATOM 718 C CA . GLU A 1 89 ? -10.305 -4.871 6.218 1.00 88.56 89 GLU A CA 1
ATOM 719 C C . GLU A 1 89 ? -10.918 -6.260 6.417 1.00 88.56 89 GLU A C 1
ATOM 721 O O . GLU A 1 89 ? -12.104 -6.401 6.720 1.00 88.56 89 GLU A O 1
ATOM 726 N N . ILE A 1 90 ? -10.101 -7.303 6.264 1.00 85.88 90 ILE A N 1
ATOM 727 C CA . ILE A 1 90 ? -10.501 -8.657 6.644 1.00 85.88 90 ILE A CA 1
ATOM 728 C C . ILE A 1 90 ? -10.702 -8.684 8.160 1.00 85.88 90 ILE A C 1
ATOM 730 O O . ILE A 1 90 ? -9.810 -8.299 8.918 1.00 85.88 90 ILE A O 1
ATOM 734 N N . SER A 1 91 ? -11.859 -9.176 8.605 1.00 87.38 91 SER A N 1
ATOM 735 C CA . SER A 1 91 ? -12.163 -9.258 10.031 1.00 87.38 91 SER A CA 1
ATOM 736 C C . SER A 1 91 ? -11.142 -10.125 10.777 1.00 87.38 91 SER A C 1
ATOM 738 O O . SER A 1 91 ? -10.559 -11.065 10.226 1.00 87.38 91 SER A O 1
ATOM 740 N N . LYS A 1 92 ? -10.954 -9.849 12.074 1.00 86.06 92 LYS A N 1
ATOM 741 C CA . LYS A 1 92 ? -10.045 -10.632 12.931 1.00 86.06 92 LYS A CA 1
ATOM 742 C C . LYS A 1 92 ? -10.357 -12.132 12.902 1.00 86.06 92 LYS A C 1
ATOM 744 O O . LYS A 1 92 ? -9.441 -12.949 12.965 1.00 86.06 92 LYS A O 1
ATOM 749 N N . GLU A 1 93 ? -11.638 -12.486 12.815 1.00 90.62 93 GLU A N 1
ATOM 750 C CA . GLU A 1 93 ? -12.090 -13.876 12.776 1.00 90.62 93 GLU A CA 1
ATOM 751 C C . GLU A 1 93 ? -11.682 -14.575 11.478 1.00 90.62 93 GLU A C 1
ATOM 753 O O . GLU A 1 93 ? -11.091 -15.652 11.529 1.00 90.62 93 GLU A O 1
ATOM 758 N N . VAL A 1 94 ? -11.944 -13.950 10.326 1.00 88.50 94 VAL A N 1
ATOM 759 C CA . VAL A 1 94 ? -11.557 -14.509 9.025 1.00 88.50 94 VAL A CA 1
ATOM 760 C C . VAL A 1 94 ? -10.037 -14.617 8.942 1.00 88.50 94 VAL A C 1
ATOM 762 O O . VAL A 1 94 ? -9.517 -15.665 8.570 1.00 88.50 94 VAL A O 1
ATOM 765 N N . ARG A 1 95 ? -9.310 -13.588 9.390 1.00 85.19 95 ARG A N 1
ATOM 766 C CA . ARG A 1 95 ? -7.843 -13.567 9.397 1.00 85.19 95 ARG A CA 1
ATOM 767 C C . ARG A 1 95 ? -7.227 -14.718 10.193 1.00 85.19 95 ARG A C 1
ATOM 769 O O . ARG A 1 95 ? -6.248 -15.295 9.739 1.00 85.19 95 ARG A O 1
ATOM 776 N N . ARG A 1 96 ? -7.808 -15.102 11.338 1.00 85.44 96 ARG A N 1
ATOM 777 C CA . ARG A 1 96 ? -7.345 -16.263 12.132 1.00 85.44 96 ARG A CA 1
ATOM 778 C C . ARG A 1 96 ? -7.429 -17.595 11.383 1.00 85.44 96 ARG A C 1
ATOM 780 O O . ARG A 1 96 ? -6.753 -18.534 11.787 1.00 85.44 96 ARG A O 1
ATOM 787 N N . ARG A 1 97 ? -8.267 -17.689 10.349 1.00 89.81 97 ARG A N 1
ATOM 788 C CA . ARG A 1 97 ? -8.451 -18.900 9.537 1.00 89.81 97 ARG A CA 1
ATOM 789 C C . ARG A 1 97 ? -7.542 -18.930 8.302 1.00 89.81 97 ARG A C 1
ATOM 791 O O . ARG A 1 97 ? -7.480 -19.956 7.636 1.00 89.81 97 ARG A O 1
ATOM 798 N N . ILE A 1 98 ? -6.850 -17.831 7.989 1.00 85.19 98 ILE A N 1
ATOM 799 C CA . ILE A 1 98 ? -5.941 -17.742 6.841 1.00 85.19 98 ILE A CA 1
ATOM 800 C C . ILE A 1 98 ? -4.589 -18.353 7.221 1.00 85.19 98 ILE A C 1
ATOM 802 O O . ILE A 1 98 ? -3.985 -17.974 8.226 1.00 85.19 98 ILE A O 1
ATOM 806 N N . GLN A 1 99 ? -4.100 -19.283 6.399 1.00 82.25 99 GLN A N 1
ATOM 807 C CA . GLN A 1 99 ? -2.766 -19.853 6.554 1.00 82.25 99 GLN A CA 1
ATOM 808 C C . GLN A 1 99 ? -1.699 -18.816 6.153 1.00 82.25 99 GLN A C 1
ATOM 810 O O . GLN A 1 99 ? -1.771 -18.273 5.048 1.00 82.25 99 GLN A O 1
ATOM 815 N N . PRO A 1 100 ? -0.702 -18.530 7.010 1.00 76.56 100 PRO A N 1
ATOM 816 C CA . PRO A 1 100 ? 0.409 -17.667 6.634 1.00 76.56 100 PRO A CA 1
ATOM 817 C C . PRO A 1 100 ? 1.304 -18.362 5.603 1.00 76.56 100 PRO A C 1
ATOM 819 O O . PRO A 1 100 ? 1.578 -19.556 5.708 1.00 76.56 100 PRO A O 1
ATOM 822 N N . ILE A 1 101 ? 1.798 -17.596 4.634 1.00 71.12 101 ILE A N 1
ATOM 823 C CA . ILE A 1 101 ? 2.790 -18.064 3.664 1.00 71.12 101 ILE A CA 1
ATOM 824 C C . ILE A 1 101 ? 4.173 -17.889 4.308 1.00 71.12 101 ILE A C 1
ATOM 826 O O . ILE A 1 101 ? 4.534 -16.770 4.666 1.00 71.12 101 ILE A O 1
ATOM 830 N N . GLY A 1 102 ? 4.927 -18.980 4.481 1.00 67.44 102 GLY A N 1
ATOM 831 C CA .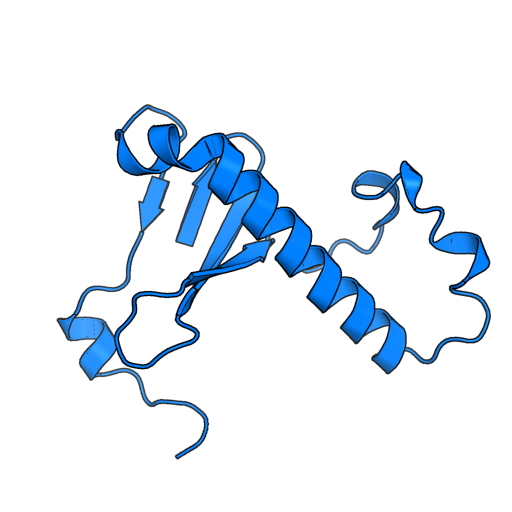 GLY A 1 102 ? 6.285 -18.948 5.051 1.00 67.44 102 GLY A CA 1
ATOM 832 C C . GLY A 1 102 ? 6.438 -19.508 6.472 1.00 67.44 102 GLY A C 1
ATOM 833 O O . GLY A 1 102 ? 7.395 -19.146 7.153 1.00 67.44 102 GLY A O 1
ATOM 834 N N . LYS A 1 103 ? 5.515 -20.368 6.922 1.00 51.94 103 LYS A N 1
ATOM 835 C CA . LYS A 1 103 ? 5.774 -21.326 8.008 1.00 51.94 103 LYS A CA 1
ATOM 836 C C . LYS A 1 103 ? 6.031 -22.710 7.439 1.00 51.94 103 LYS A C 1
ATOM 838 O O . LYS A 1 103 ? 5.303 -23.066 6.486 1.00 51.94 103 LYS A O 1
#

Organism: NCBI:txid408170